Protein AF-A0A930N0J7-F1 (afdb_monomer)

Solvent-accessible surface area (backbone atoms only — not comparable to full-atom values): 4172 Å² total; per-residue (Å²): 131,67,71,46,84,86,55,74,77,69,95,72,62,56,71,65,60,50,50,49,52,53,51,49,47,52,25,57,78,69,68,36,54,85,57,33,55,66,48,47,57,54,45,53,54,51,44,53,52,33,38,76,71,62,65,42,49,70,66,50,43,52,49,56,38,46,24,54,74,47,129

Secondary structure (DSSP, 8-state):
----TT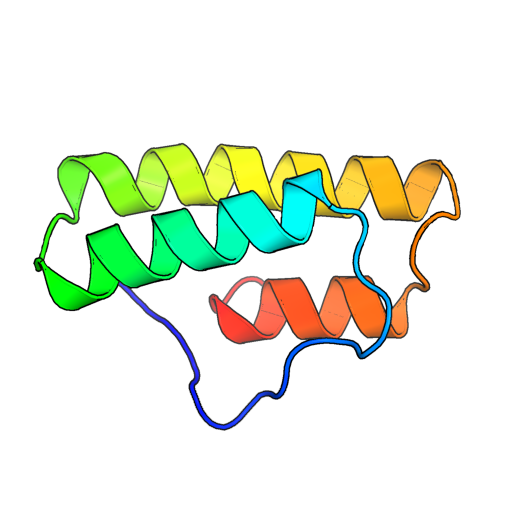SPPPTT--HHHHHHHHHHHHHHHHT-HHHHHHHHHHHHHHHHHHHHTTSS-HHHHHHHHHHTT--

Foldseek 3Di:
DAFDPVQDADPQDDPVLVVLVVVLVVCVVVVNPVPNPVSVVVSLVVLVVCCVVVSDDPVNSVSVCVRRPHD

Sequence (71 aa):
MYIDQTISLPEHLPRYLLRDVEVLQEYYDSGNDAYFYPYLDAFEAGVHQCYADRQITEEEAYRLLRRYGIG

Nearest PDB structures (foldseek):
  8v9l-assembly1_t  TM=9.626E-01  e=2.688E+00  Mycolicibacterium smegmatis MC2 155
  5xyu-assembly1_T  TM=9.585E-01  e=4.229E+00  Mycolicibacterium smegmatis MC2 155
  7mt3-assembly1_t  TM=9.578E-01  e=4.512E+00  Mycobacterium tuberculosis H37Rv
  8b0x-assembly1_T  TM=8.834E-01  e=3.964E+00  Escherichia coli B
  7kgb-assembly1_t  TM=9.549E-01  e=6.654E+00  Mycobacterium tuberculosis H37Rv

Structure (mmCIF, N/CA/C/O backbone):
data_AF-A0A930N0J7-F1
#
_entry.id   AF-A0A930N0J7-F1
#
loop_
_atom_site.group_PDB
_atom_site.id
_atom_site.type_symbol
_atom_site.label_atom_id
_atom_site.label_alt_id
_atom_site.label_comp_id
_atom_site.label_asym_id
_atom_site.label_entity_id
_atom_site.label_seq_id
_atom_site.pdbx_PDB_ins_code
_atom_site.Cartn_x
_atom_site.Cartn_y
_atom_site.Cartn_z
_atom_site.occupancy
_atom_site.B_iso_or_equiv
_atom_site.auth_seq_id
_atom_site.auth_comp_id
_atom_site.auth_asym_id
_atom_site.auth_atom_id
_atom_site.pdbx_PDB_model_num
ATOM 1 N N . MET A 1 1 ? 12.608 -2.422 -5.411 1.00 93.88 1 MET A N 1
ATOM 2 C CA . MET A 1 1 ? 11.176 -2.369 -4.998 1.00 93.88 1 MET A CA 1
ATOM 3 C C . MET A 1 1 ? 10.699 -3.713 -4.438 1.00 93.88 1 MET A C 1
ATOM 5 O O . MET A 1 1 ? 11.276 -4.734 -4.799 1.00 93.88 1 MET A O 1
ATOM 9 N N . TYR A 1 2 ? 9.658 -3.743 -3.595 1.00 95.44 2 TYR A N 1
ATOM 10 C CA . TYR A 1 2 ? 9.093 -4.975 -3.015 1.00 95.44 2 TYR A CA 1
ATOM 11 C C . TYR A 1 2 ? 7.560 -4.896 -2.930 1.00 95.44 2 TYR A C 1
ATOM 13 O O . TYR A 1 2 ? 7.031 -3.901 -2.442 1.00 95.44 2 TYR A O 1
ATOM 21 N N . ILE A 1 3 ? 6.867 -5.945 -3.386 1.00 97.38 3 ILE A N 1
ATOM 22 C CA . ILE A 1 3 ? 5.429 -6.169 -3.180 1.00 97.38 3 ILE A CA 1
ATOM 23 C C . ILE A 1 3 ? 5.214 -7.669 -2.943 1.00 97.38 3 ILE A C 1
ATOM 25 O O . ILE A 1 3 ? 5.515 -8.484 -3.817 1.00 97.38 3 ILE A O 1
ATOM 29 N N . ASP A 1 4 ? 4.660 -8.042 -1.792 1.00 97.62 4 ASP A N 1
ATOM 30 C CA . ASP A 1 4 ? 4.218 -9.408 -1.518 1.00 97.62 4 ASP A CA 1
ATOM 31 C C . ASP A 1 4 ? 2.833 -9.660 -2.127 1.00 97.62 4 ASP A C 1
ATOM 33 O O . ASP A 1 4 ? 1.791 -9.333 -1.553 1.00 97.62 4 ASP A O 1
ATOM 37 N N . GLN A 1 5 ? 2.819 -10.280 -3.306 1.00 95.31 5 GLN A N 1
ATOM 38 C CA . GLN A 1 5 ? 1.587 -10.612 -4.024 1.00 95.31 5 GLN A CA 1
ATOM 39 C C . GLN A 1 5 ? 0.725 -11.666 -3.307 1.00 95.31 5 GLN A C 1
ATOM 41 O O . GLN A 1 5 ? -0.446 -11.816 -3.651 1.00 95.31 5 GLN A O 1
ATOM 46 N N . THR A 1 6 ? 1.258 -12.374 -2.303 1.00 97.31 6 THR A N 1
ATOM 47 C CA . THR A 1 6 ? 0.493 -13.362 -1.525 1.00 97.31 6 THR A CA 1
ATOM 48 C C . THR A 1 6 ? -0.392 -12.717 -0.458 1.00 97.31 6 THR A C 1
ATOM 50 O O . THR A 1 6 ? -1.370 -13.321 -0.017 1.00 97.31 6 THR A O 1
ATOM 53 N N . ILE A 1 7 ? -0.097 -11.471 -0.073 1.00 96.06 7 ILE A N 1
ATOM 54 C CA . ILE A 1 7 ? -0.894 -10.706 0.885 1.00 96.06 7 ILE A CA 1
ATOM 55 C C . ILE A 1 7 ? -2.028 -10.001 0.136 1.00 96.06 7 ILE A C 1
ATOM 57 O O . ILE A 1 7 ? -1.807 -9.016 -0.566 1.00 96.06 7 ILE A O 1
ATOM 61 N N . SER A 1 8 ? -3.258 -10.488 0.296 1.00 94.94 8 SER A N 1
ATOM 62 C CA . SER A 1 8 ? -4.450 -9.888 -0.314 1.00 94.94 8 SER A CA 1
ATOM 63 C C . SER A 1 8 ? -4.754 -8.497 0.252 1.00 94.94 8 SER A C 1
ATOM 65 O O . SER A 1 8 ? -4.644 -8.279 1.462 1.00 94.94 8 SER A O 1
ATOM 67 N N . LEU A 1 9 ? -5.232 -7.588 -0.598 1.00 95.12 9 LEU A N 1
ATOM 68 C CA . LEU A 1 9 ? -5.737 -6.282 -0.170 1.00 95.12 9 LEU A CA 1
ATOM 69 C C . LEU A 1 9 ? -7.015 -6.428 0.683 1.00 95.12 9 LEU A C 1
ATOM 71 O O . LEU A 1 9 ? -7.783 -7.365 0.456 1.00 95.12 9 LEU A O 1
ATOM 75 N N . PRO A 1 10 ? -7.264 -5.521 1.645 1.00 93.06 10 PRO A N 1
ATOM 76 C CA . PRO A 1 10 ? -8.553 -5.428 2.329 1.00 93.06 10 PRO A CA 1
ATOM 77 C C . PRO A 1 10 ? -9.727 -5.214 1.364 1.00 93.06 10 PRO A C 1
ATOM 79 O O . PRO A 1 10 ? -9.590 -4.515 0.361 1.00 93.06 10 PRO A O 1
ATOM 82 N N . GLU A 1 11 ? -10.898 -5.773 1.684 1.00 89.31 11 GLU A N 1
ATOM 83 C CA . GLU A 1 11 ? -12.086 -5.708 0.814 1.00 89.31 11 GLU A CA 1
ATOM 84 C C . GLU A 1 11 ? -12.664 -4.287 0.679 1.00 89.31 11 GLU A C 1
ATOM 86 O O . GLU A 1 11 ? -13.304 -3.965 -0.325 1.00 89.31 11 GLU A O 1
ATOM 91 N N . HIS A 1 12 ? -12.453 -3.424 1.678 1.00 88.50 12 HIS A N 1
ATOM 92 C CA . HIS A 1 12 ? -13.107 -2.116 1.780 1.00 88.50 12 HIS A CA 1
ATOM 93 C C . HIS A 1 12 ? -12.122 -0.965 1.995 1.00 88.50 12 HIS A C 1
ATOM 95 O O . HIS A 1 12 ? -12.246 -0.178 2.931 1.00 88.50 12 HIS A O 1
ATOM 101 N N . LEU A 1 13 ? -11.157 -0.823 1.086 1.00 94.00 13 LEU A N 1
ATOM 102 C CA . LEU A 1 13 ? -10.222 0.298 1.139 1.00 94.00 13 LEU A CA 1
ATOM 103 C C . LEU A 1 13 ? -10.880 1.643 0.787 1.00 94.00 13 LEU A C 1
ATOM 105 O O . LEU A 1 13 ? -11.647 1.735 -0.181 1.00 94.00 13 LEU A O 1
ATOM 109 N N . PRO A 1 14 ? -10.505 2.729 1.487 1.00 95.94 14 PRO A N 1
ATOM 110 C CA . PRO A 1 14 ? -10.745 4.081 1.013 1.00 95.94 14 PRO A CA 1
ATOM 111 C C . PRO A 1 14 ? -10.221 4.259 -0.417 1.00 95.94 14 PRO A C 1
ATOM 113 O O . PRO A 1 14 ? -9.121 3.822 -0.755 1.00 95.94 14 PRO A O 1
ATOM 116 N N . ARG A 1 15 ? -10.996 4.945 -1.268 1.00 95.12 15 ARG A N 1
ATOM 117 C CA . ARG A 1 15 ? -10.687 5.087 -2.706 1.00 95.12 15 ARG A CA 1
ATOM 118 C C . ARG A 1 15 ? -9.283 5.616 -3.002 1.00 95.12 15 ARG A C 1
ATOM 120 O O . ARG A 1 15 ? -8.708 5.243 -4.015 1.00 95.12 15 ARG A O 1
ATOM 127 N N . TYR A 1 16 ? -8.755 6.506 -2.166 1.00 94.31 16 TYR A N 1
ATOM 128 C CA . TYR A 1 16 ? -7.417 7.052 -2.382 1.00 94.31 16 TYR A CA 1
ATOM 129 C C . TYR A 1 16 ? -6.324 6.018 -2.081 1.00 94.31 16 TYR A C 1
ATOM 131 O O . TYR A 1 16 ? -5.408 5.908 -2.880 1.00 94.31 16 TYR A O 1
ATOM 139 N N . LEU A 1 17 ? -6.468 5.187 -1.037 1.00 96.81 17 LEU A N 1
ATOM 140 C CA . LEU A 1 17 ? -5.529 4.089 -0.784 1.00 96.81 17 LEU A CA 1
ATOM 141 C C . LEU A 1 17 ? -5.564 3.047 -1.898 1.00 96.81 17 LEU A C 1
ATOM 143 O O . LEU A 1 17 ? -4.521 2.524 -2.274 1.00 96.81 17 LEU A O 1
ATOM 147 N N . LEU A 1 18 ? -6.749 2.750 -2.441 1.00 96.62 18 LEU A N 1
ATOM 148 C CA . LEU A 1 18 ? -6.854 1.859 -3.596 1.00 96.62 18 LEU A CA 1
ATOM 149 C C . LEU A 1 18 ? -6.075 2.421 -4.795 1.00 96.62 18 LEU A C 1
ATOM 151 O O . LEU A 1 18 ? -5.300 1.698 -5.411 1.00 96.62 18 LEU A O 1
ATOM 155 N N . ARG A 1 19 ? -6.222 3.722 -5.072 1.00 97.12 19 ARG A N 1
ATOM 156 C CA . ARG A 1 19 ? -5.454 4.404 -6.120 1.00 97.12 19 ARG A CA 1
ATOM 157 C C . ARG A 1 19 ? -3.950 4.357 -5.850 1.00 97.12 19 ARG A C 1
ATOM 159 O O . ARG A 1 19 ? -3.176 4.141 -6.774 1.00 97.12 19 ARG A O 1
ATOM 166 N N . ASP A 1 20 ? -3.529 4.554 -4.606 1.00 97.75 20 ASP A N 1
ATOM 167 C CA . ASP A 1 20 ? -2.112 4.494 -4.250 1.00 97.75 20 ASP A CA 1
ATOM 168 C C . ASP A 1 20 ? -1.532 3.091 -4.470 1.00 97.75 20 ASP A C 1
ATOM 170 O O . ASP A 1 20 ? -0.424 2.959 -4.985 1.00 97.75 20 ASP A O 1
ATOM 174 N N . VAL A 1 21 ? -2.301 2.041 -4.164 1.00 97.56 21 VAL A N 1
ATOM 175 C CA . VAL A 1 21 ? -1.930 0.652 -4.468 1.00 97.56 21 VAL A CA 1
ATOM 176 C C . VAL A 1 21 ? -1.781 0.428 -5.977 1.00 97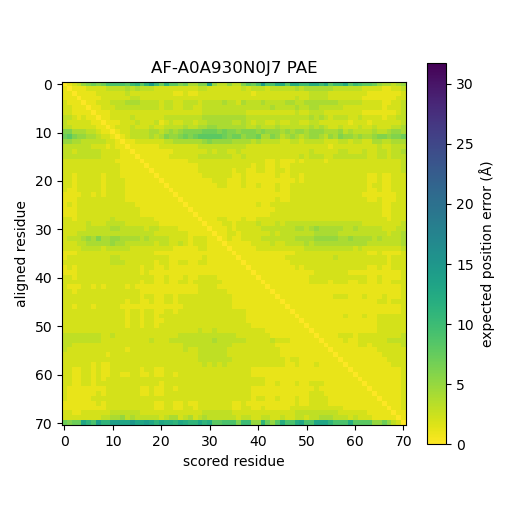.56 21 VAL A C 1
ATOM 178 O O . VAL A 1 21 ? -0.817 -0.208 -6.398 1.00 97.56 21 VAL A O 1
ATOM 181 N N . GLU A 1 22 ? -2.697 0.954 -6.794 1.00 97.75 22 GLU A N 1
ATOM 182 C CA . GLU A 1 22 ? -2.614 0.866 -8.261 1.00 97.75 22 GLU A CA 1
ATOM 183 C C . GLU A 1 22 ? -1.347 1.551 -8.801 1.00 97.75 22 GLU A C 1
ATOM 185 O O . GLU A 1 22 ? -0.641 0.977 -9.629 1.00 97.75 22 GLU A O 1
ATOM 190 N N . VAL A 1 23 ? -1.008 2.738 -8.286 1.00 98.19 23 VAL A N 1
ATOM 191 C CA . VAL A 1 23 ? 0.201 3.485 -8.682 1.00 98.19 23 VAL A CA 1
ATOM 192 C C . VAL A 1 23 ? 1.479 2.759 -8.254 1.00 98.19 23 VAL A C 1
ATOM 194 O O . VAL A 1 23 ? 2.425 2.649 -9.035 1.00 98.19 23 VAL A O 1
ATOM 197 N N . LEU A 1 24 ? 1.520 2.221 -7.032 1.00 98.19 24 LEU A N 1
ATOM 198 C CA . LEU A 1 24 ? 2.658 1.427 -6.564 1.00 98.19 24 LEU A CA 1
ATOM 199 C C . LEU A 1 24 ? 2.849 0.162 -7.407 1.00 98.19 24 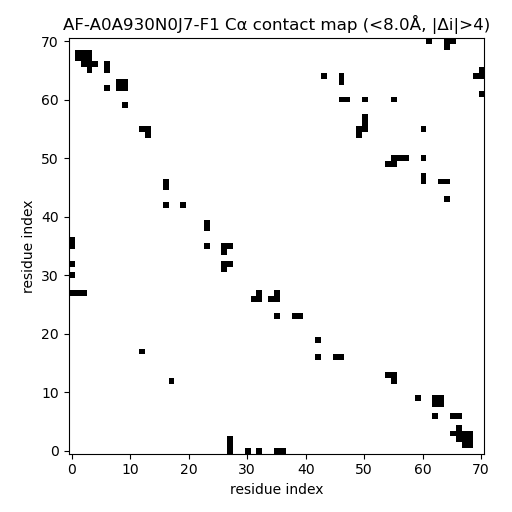LEU A C 1
ATOM 201 O O . LEU A 1 24 ? 3.989 -0.206 -7.697 1.00 98.19 24 LEU A O 1
ATOM 205 N N . GLN A 1 25 ? 1.757 -0.478 -7.836 1.00 98.06 25 GLN A N 1
ATOM 206 C CA . GLN A 1 25 ? 1.816 -1.621 -8.746 1.00 98.06 25 GLN A CA 1
ATOM 207 C C . GLN A 1 25 ? 2.372 -1.218 -10.121 1.00 98.06 25 GLN A C 1
ATOM 209 O O . GLN A 1 25 ? 3.252 -1.904 -10.631 1.00 98.06 25 GLN A O 1
ATOM 214 N N . GLU A 1 26 ? 1.951 -0.081 -10.684 1.00 98.38 26 GLU A N 1
ATOM 215 C CA . GLU A 1 26 ? 2.488 0.438 -11.953 1.00 98.38 26 GLU A CA 1
ATOM 216 C C . GLU A 1 26 ? 4.002 0.703 -11.877 1.00 98.38 26 GLU A C 1
ATOM 218 O O . GLU A 1 26 ? 4.765 0.311 -12.768 1.00 98.38 26 GLU A O 1
ATOM 223 N N . TYR A 1 27 ? 4.472 1.336 -10.798 1.00 98.38 27 TYR A N 1
ATOM 224 C CA . TYR A 1 27 ? 5.904 1.561 -10.597 1.00 98.38 27 TYR A CA 1
ATOM 225 C C . TYR A 1 27 ? 6.675 0.257 -10.410 1.00 98.38 27 TYR A C 1
ATOM 227 O O . TYR A 1 27 ? 7.763 0.116 -10.969 1.00 98.38 27 TYR A O 1
ATOM 235 N N . TYR A 1 28 ? 6.102 -0.708 -9.689 1.00 97.75 28 TYR A N 1
ATOM 236 C CA . TYR A 1 28 ? 6.689 -2.034 -9.535 1.00 97.75 28 TYR A CA 1
ATOM 237 C C . TYR A 1 28 ? 6.834 -2.756 -10.881 1.00 97.75 28 TYR A C 1
ATOM 239 O O . TYR A 1 28 ? 7.926 -3.217 -11.216 1.00 97.75 28 TYR A O 1
ATOM 247 N N . ASP A 1 29 ? 5.765 -2.795 -11.677 1.00 97.75 29 ASP A N 1
ATOM 248 C CA . ASP A 1 29 ? 5.723 -3.497 -12.964 1.00 97.75 29 ASP A CA 1
ATOM 249 C C . ASP A 1 29 ? 6.657 -2.864 -14.005 1.00 97.75 29 ASP A C 1
ATOM 251 O O . ASP A 1 29 ? 7.226 -3.560 -14.848 1.00 97.75 29 ASP A O 1
ATOM 255 N N . SER A 1 30 ? 6.848 -1.545 -13.934 1.00 97.88 30 SER A N 1
ATOM 256 C CA . SER A 1 30 ? 7.735 -0.798 -14.834 1.00 97.88 30 SER A CA 1
ATOM 257 C C . SER A 1 30 ? 9.205 -0.775 -14.404 1.00 97.88 30 SER A C 1
ATOM 259 O O . SER A 1 30 ? 10.043 -0.278 -15.159 1.00 97.88 30 SER A O 1
ATOM 261 N N . GLY A 1 31 ? 9.556 -1.307 -13.228 1.00 97.50 31 GLY A N 1
ATOM 262 C CA . GLY A 1 31 ? 10.933 -1.242 -12.727 1.00 97.50 31 GLY A CA 1
ATOM 263 C C . GLY A 1 31 ? 11.354 0.163 -12.268 1.00 97.50 31 GLY A C 1
ATOM 264 O O . GLY A 1 31 ? 12.540 0.490 -12.313 1.00 97.50 31 GLY A O 1
ATOM 265 N N . ASN A 1 32 ? 10.402 1.030 -11.904 1.00 96.81 32 ASN A N 1
ATOM 266 C CA . ASN A 1 32 ? 10.653 2.448 -11.653 1.00 96.81 32 ASN A CA 1
ATOM 267 C C . ASN A 1 32 ? 10.949 2.756 -10.175 1.00 96.81 32 ASN A C 1
ATOM 269 O O . ASN A 1 32 ? 10.204 3.470 -9.497 1.00 96.81 32 ASN A O 1
ATOM 273 N N . ASP A 1 33 ? 12.082 2.252 -9.681 1.00 94.38 33 ASP A N 1
ATOM 274 C CA . ASP A 1 33 ? 12.520 2.415 -8.289 1.00 94.38 33 ASP A CA 1
ATOM 275 C C . ASP A 1 33 ? 12.581 3.887 -7.841 1.00 94.38 33 ASP A C 1
ATOM 277 O O . ASP A 1 33 ? 12.274 4.195 -6.689 1.00 94.38 33 ASP A O 1
ATOM 281 N N . ALA A 1 34 ? 12.934 4.803 -8.751 1.00 95.81 34 ALA A N 1
ATOM 282 C CA . ALA A 1 34 ? 13.076 6.230 -8.458 1.00 95.81 34 ALA A CA 1
ATOM 283 C C . ALA A 1 34 ? 11.763 6.889 -8.005 1.00 95.81 34 ALA A C 1
ATOM 285 O O . ALA A 1 34 ? 11.797 7.816 -7.197 1.00 95.81 34 ALA A O 1
ATOM 286 N N . TYR A 1 35 ? 10.622 6.411 -8.509 1.00 96.94 35 TYR A N 1
ATOM 287 C CA . TYR A 1 35 ? 9.301 6.900 -8.112 1.00 96.94 35 TYR A CA 1
ATOM 288 C C . TYR A 1 35 ? 8.612 5.986 -7.101 1.00 96.94 35 TYR A C 1
ATOM 290 O O . TYR A 1 35 ? 7.824 6.475 -6.296 1.00 96.94 35 TYR A O 1
ATOM 298 N N . PHE A 1 36 ? 8.941 4.693 -7.082 1.00 98.25 36 PHE A N 1
ATOM 299 C CA . PHE A 1 36 ? 8.339 3.740 -6.155 1.00 98.25 36 PHE A CA 1
ATOM 300 C C . PHE A 1 36 ? 8.595 4.094 -4.690 1.00 98.25 36 PHE A C 1
ATOM 302 O O . PHE A 1 36 ? 7.643 4.207 -3.926 1.00 98.25 36 PHE A O 1
ATOM 309 N N . TYR A 1 37 ? 9.856 4.284 -4.287 1.00 97.19 37 TYR A N 1
ATOM 310 C CA . TYR A 1 37 ? 10.187 4.484 -2.870 1.00 97.19 37 TYR A CA 1
ATOM 311 C C . TYR A 1 37 ? 9.619 5.791 -2.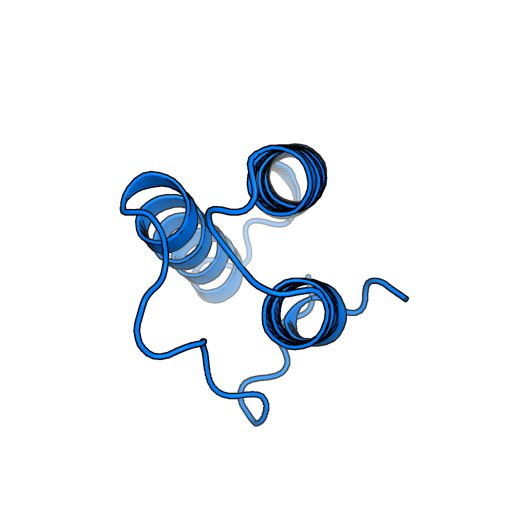291 1.00 97.19 37 TYR A C 1
ATOM 313 O O . TYR A 1 37 ? 8.955 5.722 -1.262 1.00 97.19 37 TYR A O 1
ATOM 321 N N . PRO A 1 38 ? 9.750 6.959 -2.955 1.00 97.56 38 PRO A N 1
ATOM 322 C CA . PRO A 1 38 ? 9.124 8.183 -2.453 1.00 97.56 38 PRO A CA 1
ATOM 323 C C . PRO A 1 38 ? 7.594 8.101 -2.390 1.00 97.56 38 PRO A C 1
ATOM 325 O O . PRO A 1 38 ? 6.977 8.690 -1.504 1.00 97.56 38 PRO A O 1
ATOM 328 N N . TYR A 1 39 ? 6.963 7.389 -3.331 1.00 98.25 39 TYR A N 1
ATOM 329 C CA . TYR A 1 39 ? 5.514 7.193 -3.307 1.00 98.25 39 TYR A CA 1
ATOM 330 C C . TYR A 1 39 ? 5.095 6.223 -2.196 1.00 98.25 39 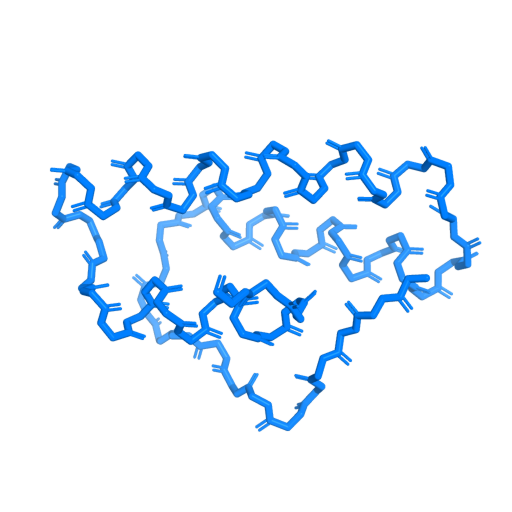TYR A C 1
ATOM 332 O O . TYR A 1 39 ? 4.049 6.417 -1.581 1.00 98.25 39 TYR A O 1
ATOM 340 N N . LEU A 1 40 ? 5.919 5.213 -1.901 1.00 98.31 40 LEU A N 1
ATOM 341 C CA . LEU A 1 40 ? 5.686 4.280 -0.804 1.00 98.31 40 LEU A CA 1
ATOM 342 C C . LEU A 1 40 ? 5.690 4.997 0.554 1.00 98.31 40 LEU A C 1
ATOM 344 O O . LEU A 1 40 ? 4.792 4.748 1.353 1.00 98.31 40 LEU A O 1
ATOM 348 N N . ASP A 1 41 ? 6.612 5.937 0.774 1.00 98.12 41 ASP A N 1
ATOM 349 C CA . ASP A 1 41 ? 6.643 6.754 1.999 1.00 98.12 41 ASP A CA 1
ATOM 350 C C . ASP A 1 41 ? 5.341 7.567 2.166 1.00 98.12 41 ASP A C 1
ATOM 352 O O . ASP A 1 41 ? 4.769 7.665 3.256 1.00 98.12 41 ASP A O 1
ATOM 356 N N . ALA A 1 42 ? 4.828 8.138 1.068 1.00 97.88 42 ALA A N 1
ATOM 357 C CA . ALA A 1 42 ? 3.558 8.865 1.073 1.00 97.88 42 ALA A CA 1
ATOM 358 C C . ALA A 1 42 ? 2.357 7.935 1.326 1.00 97.88 42 ALA A C 1
ATOM 360 O O . ALA A 1 42 ? 1.438 8.296 2.065 1.00 97.88 42 ALA A O 1
ATOM 361 N N . PHE A 1 43 ? 2.377 6.733 0.747 1.00 98.25 43 PHE A N 1
ATOM 362 C CA . PHE A 1 43 ? 1.367 5.707 0.979 1.00 98.25 43 PHE A CA 1
ATOM 363 C C . PHE A 1 43 ? 1.343 5.251 2.444 1.00 98.25 43 PHE A C 1
ATOM 365 O O . PHE A 1 43 ? 0.265 5.187 3.032 1.00 98.25 43 PHE A O 1
ATOM 372 N N . GLU A 1 44 ? 2.502 4.997 3.059 1.00 98.44 44 GLU A N 1
ATOM 373 C CA . GLU A 1 44 ? 2.611 4.637 4.480 1.00 98.44 44 GLU A CA 1
ATOM 374 C C . GLU A 1 44 ? 1.959 5.701 5.374 1.00 98.44 44 GLU A C 1
ATOM 376 O O . GLU A 1 44 ? 1.110 5.386 6.216 1.00 98.44 44 GLU A O 1
ATOM 381 N N . ALA A 1 45 ? 2.260 6.980 5.131 1.00 98.06 45 ALA A N 1
ATOM 382 C CA . ALA A 1 45 ? 1.615 8.085 5.836 1.00 98.06 45 ALA A 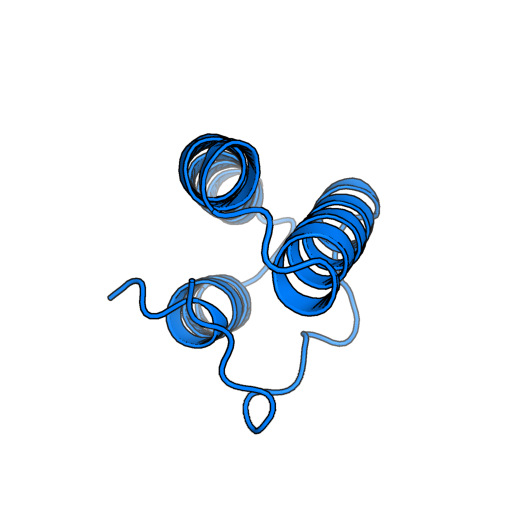CA 1
ATOM 383 C C . ALA A 1 45 ? 0.085 8.094 5.636 1.00 98.06 45 ALA A C 1
ATOM 385 O O . ALA A 1 45 ? -0.667 8.297 6.595 1.00 98.06 45 ALA A O 1
ATOM 386 N N . GLY A 1 46 ? -0.389 7.824 4.415 1.00 98.00 46 GLY A N 1
ATOM 387 C CA . GLY A 1 46 ? -1.814 7.713 4.092 1.00 98.00 46 GLY A CA 1
ATOM 388 C C . GLY A 1 46 ? -2.517 6.564 4.825 1.00 98.00 46 GLY A C 1
ATOM 389 O O . GLY A 1 46 ? -3.642 6.735 5.309 1.00 98.00 46 GLY A O 1
ATOM 390 N N . VAL A 1 47 ? -1.849 5.414 4.965 1.00 98.25 47 VAL A N 1
ATOM 391 C CA . VAL A 1 47 ? -2.343 4.266 5.740 1.00 98.25 47 VAL A CA 1
ATOM 392 C C . VAL A 1 47 ? -2.497 4.650 7.210 1.00 98.25 47 VAL A C 1
ATOM 394 O O . VAL A 1 47 ? -3.576 4.461 7.778 1.00 98.25 47 VAL A O 1
ATOM 397 N N . HIS A 1 48 ? -1.472 5.260 7.813 1.00 98.19 48 HIS A N 1
ATOM 398 C CA . HIS A 1 48 ? -1.524 5.701 9.209 1.00 98.19 48 HIS A CA 1
ATOM 399 C C . HIS A 1 48 ? -2.616 6.735 9.467 1.00 98.19 48 HIS A C 1
ATOM 401 O O . HIS A 1 48 ? -3.338 6.623 10.460 1.00 98.19 48 HIS A O 1
ATOM 407 N N . GLN A 1 49 ? -2.775 7.712 8.571 1.00 98.00 49 GLN A N 1
ATOM 408 C CA . GLN A 1 49 ? -3.832 8.709 8.696 1.00 98.00 49 GLN A CA 1
ATOM 409 C C . GLN A 1 49 ? -5.209 8.044 8.723 1.00 98.00 49 GLN A C 1
ATOM 411 O O . GLN A 1 49 ? -6.050 8.384 9.550 1.00 98.00 49 GLN A O 1
ATOM 416 N N . CYS A 1 50 ? -5.453 7.070 7.853 1.00 97.44 50 CYS A N 1
ATOM 417 C CA . CYS A 1 50 ? -6.796 6.519 7.735 1.00 97.44 50 CYS A CA 1
ATOM 418 C C . CYS A 1 50 ? -7.118 5.440 8.760 1.00 97.44 50 CYS A C 1
ATOM 420 O O . CYS A 1 50 ? -8.281 5.281 9.130 1.00 97.44 50 CYS A O 1
ATOM 422 N N . TYR A 1 51 ? -6.090 4.817 9.334 1.00 97.44 51 TYR A N 1
ATOM 423 C CA . TYR A 1 51 ? -6.222 4.134 10.613 1.00 97.44 51 TYR A CA 1
ATOM 424 C C . TYR A 1 51 ? -6.611 5.111 11.739 1.00 97.44 51 TYR A C 1
ATOM 426 O O . TYR A 1 51 ? -7.580 4.860 12.458 1.00 97.44 51 TYR A O 1
ATOM 434 N N . ALA A 1 52 ? -5.926 6.255 11.865 1.00 97.88 52 ALA A N 1
ATOM 435 C CA . ALA A 1 52 ? -6.236 7.259 12.890 1.00 97.88 52 ALA A CA 1
ATOM 436 C C . ALA A 1 52 ? -7.666 7.821 12.753 1.00 97.88 52 ALA A C 1
ATOM 438 O O . ALA A 1 52 ? -8.372 7.980 13.752 1.00 97.88 52 ALA A O 1
ATOM 439 N N . ASP A 1 53 ? -8.121 8.025 11.515 1.00 97.31 53 ASP A N 1
ATOM 440 C CA . ASP A 1 53 ? -9.480 8.465 11.177 1.00 97.31 53 ASP A CA 1
ATOM 441 C C . ASP A 1 53 ? -10.530 7.337 11.260 1.00 97.31 53 ASP A C 1
ATOM 443 O O . ASP A 1 53 ? -11.712 7.572 11.005 1.00 97.31 53 ASP A O 1
ATOM 447 N N . ARG A 1 54 ? -10.125 6.111 11.629 1.00 96.69 54 ARG A N 1
ATOM 448 C CA . ARG A 1 54 ? -10.974 4.907 11.727 1.00 96.69 54 ARG A CA 1
ATOM 449 C C . ARG A 1 54 ? -11.672 4.520 10.417 1.00 96.69 54 ARG A C 1
ATOM 451 O O . ARG A 1 54 ? -12.760 3.948 10.441 1.00 96.69 54 ARG A O 1
ATOM 458 N N . GLN A 1 55 ? -11.059 4.836 9.278 1.00 97.44 55 GLN A N 1
ATOM 459 C CA . GLN A 1 55 ? -11.528 4.414 7.954 1.00 97.44 55 GLN A CA 1
ATOM 460 C C . GLN A 1 55 ? -11.117 2.976 7.625 1.00 97.44 55 GLN A C 1
ATOM 462 O O . GLN A 1 55 ? -11.786 2.323 6.832 1.00 97.44 55 GLN A O 1
ATOM 467 N N . ILE A 1 56 ? -10.034 2.503 8.244 1.00 97.31 56 ILE A N 1
ATOM 468 C CA . ILE A 1 56 ? -9.567 1.117 8.209 1.00 97.31 56 ILE A CA 1
ATOM 469 C C . ILE A 1 56 ? -9.262 0.649 9.634 1.00 97.31 56 ILE A C 1
ATOM 471 O O . ILE A 1 56 ? -9.001 1.449 10.537 1.00 97.31 56 ILE A O 1
ATOM 475 N N . THR A 1 57 ? -9.290 -0.658 9.836 1.00 97.44 57 THR A N 1
ATOM 476 C CA . THR A 1 57 ? -8.888 -1.311 11.083 1.00 97.44 57 THR A CA 1
ATOM 477 C C . THR A 1 57 ? -7.364 -1.390 11.219 1.00 97.44 57 THR A C 1
ATOM 479 O O . THR A 1 57 ? -6.619 -1.240 10.249 1.00 97.44 57 THR A O 1
ATOM 482 N N . GLU A 1 58 ? -6.890 -1.673 12.433 1.00 96.94 58 GLU A N 1
ATOM 483 C CA . GLU A 1 58 ? -5.469 -1.940 12.690 1.00 96.94 58 GLU A CA 1
ATOM 484 C C . GLU A 1 58 ? -4.957 -3.143 11.880 1.00 96.94 58 GLU A C 1
ATOM 486 O O . GLU A 1 58 ? -3.866 -3.089 11.318 1.00 96.94 58 GLU A O 1
ATOM 491 N N . GLU A 1 59 ? -5.758 -4.209 11.757 1.00 96.75 5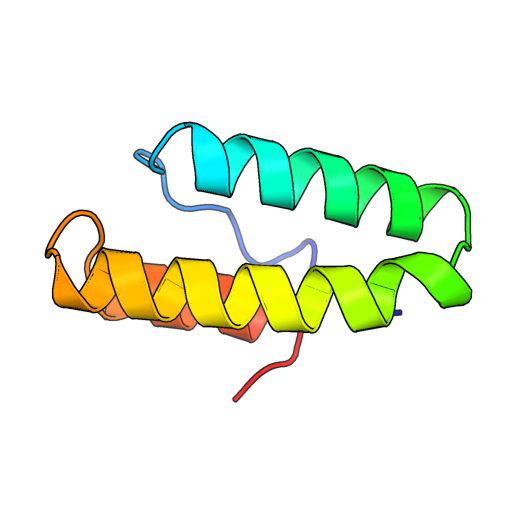9 GLU A N 1
ATOM 492 C CA . GLU A 1 59 ? -5.393 -5.394 10.973 1.00 96.75 59 GLU A CA 1
ATOM 493 C C . GLU A 1 59 ? -5.244 -5.064 9.482 1.00 96.75 59 GLU A C 1
ATOM 495 O O . GLU A 1 59 ?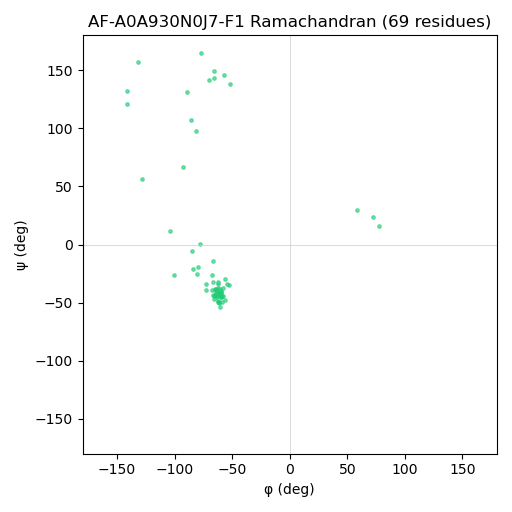 -4.305 -5.524 8.831 1.00 96.75 59 GLU A O 1
ATOM 500 N N . GLU A 1 60 ? -6.145 -4.246 8.936 1.00 97.38 60 GLU A N 1
ATOM 501 C CA . GLU A 1 60 ? -6.072 -3.799 7.544 1.00 97.38 60 GLU A CA 1
ATOM 502 C C . GLU A 1 60 ? -4.849 -2.914 7.306 1.00 97.38 60 GLU A C 1
ATOM 504 O O . GLU A 1 60 ? -4.127 -3.140 6.335 1.00 97.38 60 GLU A O 1
ATOM 509 N N . ALA A 1 61 ? -4.564 -1.969 8.208 1.00 97.62 61 ALA A N 1
ATOM 510 C CA . ALA A 1 61 ? -3.358 -1.146 8.142 1.00 97.62 61 ALA A CA 1
ATOM 511 C C . ALA A 1 61 ? -2.090 -2.011 8.182 1.00 97.62 61 ALA A C 1
ATOM 513 O O . ALA A 1 61 ? -1.230 -1.897 7.309 1.00 97.62 61 ALA A O 1
ATOM 514 N N . TYR A 1 62 ? -2.006 -2.937 9.139 1.00 97.00 62 TYR A N 1
ATOM 515 C CA . TYR A 1 62 ? -0.880 -3.858 9.268 1.00 97.00 62 TYR A CA 1
ATOM 516 C C . TYR A 1 62 ? -0.681 -4.702 8.005 1.00 97.00 62 TYR A C 1
ATOM 518 O O . TYR A 1 62 ? 0.438 -4.850 7.514 1.00 97.00 62 TYR A O 1
ATOM 526 N N . ARG A 1 63 ? -1.772 -5.233 7.443 1.00 96.69 63 ARG A N 1
ATOM 527 C CA . ARG A 1 63 ? -1.746 -6.036 6.218 1.00 96.69 63 ARG A CA 1
ATOM 528 C C . ARG A 1 63 ? -1.250 -5.227 5.017 1.00 96.69 63 ARG A C 1
ATOM 530 O O . ARG A 1 63 ? -0.445 -5.744 4.243 1.00 96.69 63 ARG A O 1
ATOM 537 N N . LEU A 1 64 ? -1.693 -3.975 4.877 1.00 97.56 64 LEU A N 1
ATOM 538 C 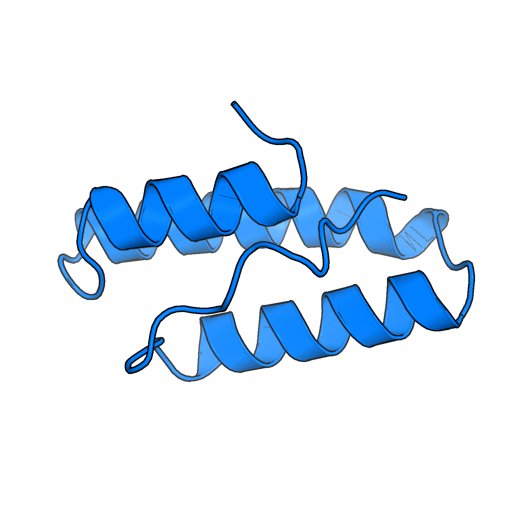CA . LEU A 1 64 ? -1.230 -3.069 3.823 1.00 97.56 64 LEU A CA 1
ATOM 539 C C . LEU A 1 64 ? 0.272 -2.800 3.938 1.00 97.56 64 LEU A C 1
ATOM 541 O O . LEU A 1 64 ? 0.984 -2.981 2.958 1.00 97.56 64 LEU A O 1
ATOM 545 N N . LEU A 1 65 ? 0.764 -2.428 5.120 1.00 97.75 65 LEU A N 1
ATOM 546 C CA . LEU A 1 65 ? 2.184 -2.124 5.335 1.00 97.75 65 LEU A CA 1
ATOM 547 C C . LEU A 1 65 ? 3.071 -3.356 5.093 1.00 97.75 65 LEU A C 1
ATOM 549 O O . LEU A 1 65 ? 4.046 -3.296 4.340 1.00 97.75 65 LEU A O 1
ATOM 553 N N . ARG A 1 66 ? 2.659 -4.518 5.615 1.00 97.56 66 ARG A N 1
ATOM 554 C CA . ARG A 1 66 ? 3.341 -5.803 5.400 1.00 97.56 66 ARG A CA 1
ATOM 555 C C . ARG A 1 66 ? 3.453 -6.185 3.931 1.00 97.56 66 ARG A C 1
ATOM 557 O O . ARG A 1 66 ? 4.492 -6.711 3.538 1.00 97.56 66 ARG A O 1
ATOM 564 N N . ARG A 1 67 ? 2.428 -5.906 3.114 1.00 97.88 67 ARG A N 1
ATOM 565 C CA . ARG A 1 67 ? 2.467 -6.146 1.660 1.00 97.88 67 ARG A CA 1
ATOM 566 C C . ARG A 1 67 ? 3.647 -5.436 0.991 1.00 97.88 67 ARG A C 1
ATOM 568 O O . ARG A 1 67 ? 4.170 -5.957 0.012 1.00 97.88 67 ARG A O 1
ATOM 575 N N . TYR A 1 68 ? 4.101 -4.308 1.528 1.00 97.69 68 TYR A N 1
ATOM 576 C CA . TYR A 1 68 ? 5.238 -3.548 1.003 1.00 97.69 68 TYR A CA 1
ATOM 577 C C . TYR A 1 68 ? 6.526 -3.715 1.825 1.00 97.69 68 TYR A C 1
ATOM 579 O O . TYR A 1 68 ? 7.509 -3.022 1.576 1.00 97.69 68 TYR A O 1
ATOM 587 N N . GLY A 1 69 ? 6.563 -4.676 2.754 1.00 96.25 69 GLY A N 1
ATOM 588 C CA . GLY A 1 69 ? 7.752 -4.976 3.559 1.00 96.25 69 GLY A CA 1
ATOM 589 C C . GLY A 1 69 ? 8.001 -3.984 4.697 1.00 96.25 69 GLY A C 1
ATOM 590 O O . GLY A 1 69 ? 9.097 -3.972 5.254 1.00 96.25 69 GLY A O 1
ATOM 591 N N . ILE A 1 70 ? 6.997 -3.177 5.043 1.00 95.25 70 ILE A N 1
ATOM 592 C CA . ILE A 1 70 ? 7.027 -2.235 6.163 1.00 95.25 70 ILE A CA 1
ATOM 593 C C . ILE A 1 70 ? 6.522 -2.976 7.410 1.00 95.25 70 ILE A C 1
ATOM 595 O O . ILE A 1 70 ? 5.519 -3.697 7.344 1.00 95.25 70 ILE A O 1
ATOM 599 N N . GLY A 1 71 ? 7.259 -2.865 8.520 1.00 83.50 71 GLY A N 1
ATOM 600 C CA . GLY A 1 71 ? 7.058 -3.648 9.745 1.00 83.50 71 GLY A CA 1
ATOM 601 C C . GLY A 1 71 ? 7.014 -2.808 11.005 1.00 83.50 71 GLY A C 1
ATOM 602 O O . GLY A 1 71 ? 7.657 -1.738 11.018 1.00 83.50 71 GLY A O 1
#

pLDDT: mean 96.63, std 2.4, range [83.5, 98.44]

Radius of gyration: 11.35 Å; Cα contacts (8 Å, |Δi|>4): 58; chains: 1; bounding box: 26×22×28 Å

Mean predicted aligned error: 2.1 Å